Protein AF-A0A6C0JRJ9-F1 (afdb_monomer_lite)

Sequence (89 aa):
MLQSMNMYNACDYGGVNRVESLGFDKEKTFYEILAIATENKCSIIIKDGNGKWYLKAQNVANYDSLKEKIEENVGKSPASRKCWLLKFE

pLDDT: mean 79.3, std 11.46, range [51.06, 94.81]

Radius of gyration: 11.9 Å; chains: 1; bounding box: 25×31×26 Å

Foldseek 3Di:
DWDDKDKAQWADDDDDDWPPPVADDLPDDPVNVVVVCVVQVFFKWKQALVSGITGHDRPDPDLVVRVVRRVVCRVVGDSRMMMMGIDDD

Secondary structure (DSSP, 8-state):
-EEEEEEES---------SSTT-B-TTS-HHHHHHHHHHTTEEEEEE-TTS-EEEEEES-S-HHHHHHHHHHTTTTS-TT-EEEEEEE-

Structure (mmCIF, N/CA/C/O backbone):
data_AF-A0A6C0JRJ9-F1
#
_entry.id   AF-A0A6C0JRJ9-F1
#
loop_
_atom_site.group_PDB
_atom_site.id
_atom_site.type_symbol
_atom_site.label_atom_id
_atom_site.label_alt_id
_atom_site.label_comp_id
_atom_site.label_asym_id
_atom_site.label_entity_id
_atom_site.label_seq_id
_atom_site.pdbx_PDB_ins_code
_atom_site.Cartn_x
_atom_site.Cartn_y
_atom_site.Cartn_z
_atom_site.occupancy
_atom_site.B_iso_or_equiv
_atom_site.auth_seq_id
_atom_site.auth_comp_id
_atom_site.auth_asym_id
_atom_site.auth_atom_id
_atom_site.pdbx_PDB_model_num
ATOM 1 N N . MET A 1 1 ? -6.814 -6.824 13.907 1.00 78.62 1 MET A N 1
ATOM 2 C CA . MET A 1 1 ? -6.184 -5.519 14.280 1.00 78.62 1 MET A CA 1
ATOM 3 C C . MET A 1 1 ? -4.910 -5.337 13.448 1.00 78.62 1 MET A C 1
ATOM 5 O O . MET A 1 1 ? -4.415 -6.345 12.970 1.00 78.62 1 MET A O 1
ATOM 9 N N . LEU A 1 2 ? -4.381 -4.126 13.203 1.00 83.38 2 LEU A N 1
ATOM 10 C CA . LEU A 1 2 ? -3.102 -3.983 12.475 1.00 83.38 2 LEU A CA 1
ATOM 11 C C . LEU A 1 2 ? -1.941 -4.524 13.333 1.00 83.38 2 LEU A C 1
ATOM 13 O O . LEU A 1 2 ? -1.684 -3.995 14.408 1.00 83.38 2 LEU A O 1
ATOM 17 N N . GLN A 1 3 ? -1.251 -5.553 12.844 1.00 87.38 3 GLN A N 1
ATOM 18 C CA . GLN A 1 3 ? -0.143 -6.232 13.520 1.00 87.38 3 GLN A CA 1
ATOM 19 C C . GLN A 1 3 ? 1.219 -5.624 13.179 1.00 87.38 3 GLN A C 1
ATOM 21 O O . GLN A 1 3 ? 2.065 -5.438 14.049 1.00 87.38 3 GLN A O 1
ATOM 26 N N . SER A 1 4 ? 1.471 -5.367 11.893 1.00 89.19 4 SER A N 1
ATOM 27 C CA . SER A 1 4 ? 2.753 -4.838 11.427 1.00 89.19 4 SER A CA 1
ATOM 28 C C . SER A 1 4 ? 2.619 -4.056 10.126 1.00 89.19 4 SER A C 1
ATOM 30 O O . SER A 1 4 ? 1.637 -4.187 9.390 1.00 89.19 4 SER A O 1
ATOM 32 N N . MET A 1 5 ? 3.622 -3.217 9.860 1.00 90.19 5 MET A N 1
ATOM 33 C CA . MET A 1 5 ? 3.669 -2.321 8.712 1.00 90.19 5 MET A CA 1
ATOM 34 C C . MET A 1 5 ? 5.100 -2.207 8.185 1.00 90.19 5 MET A C 1
ATOM 36 O O . MET A 1 5 ? 6.010 -1.882 8.944 1.00 90.19 5 MET A O 1
ATOM 40 N N . ASN A 1 6 ? 5.290 -2.433 6.883 1.00 89.62 6 ASN A N 1
ATOM 41 C CA . ASN A 1 6 ? 6.592 -2.346 6.213 1.00 89.62 6 ASN A CA 1
ATOM 42 C C . ASN A 1 6 ? 6.517 -1.403 5.010 1.00 89.62 6 ASN A C 1
ATOM 44 O O . ASN A 1 6 ? 5.545 -1.446 4.259 1.00 89.62 6 ASN A O 1
ATOM 48 N N . MET A 1 7 ? 7.539 -0.564 4.818 1.00 88.38 7 MET A N 1
ATOM 49 C CA . MET A 1 7 ? 7.608 0.400 3.716 1.00 88.38 7 MET A CA 1
ATOM 50 C C . MET A 1 7 ? 8.622 -0.043 2.658 1.00 88.38 7 MET A C 1
ATOM 52 O O . MET A 1 7 ? 9.750 -0.405 2.984 1.00 88.38 7 MET A O 1
ATOM 56 N N . TYR A 1 8 ? 8.235 0.083 1.392 1.00 85.31 8 TYR A N 1
ATOM 57 C CA . TYR A 1 8 ? 9.048 -0.220 0.219 1.00 85.31 8 TYR A CA 1
ATOM 58 C C . TYR A 1 8 ? 9.106 0.994 -0.724 1.00 85.31 8 TYR A C 1
ATOM 60 O O . TYR A 1 8 ? 8.118 1.713 -0.892 1.00 85.31 8 TYR A O 1
ATOM 68 N N . ASN A 1 9 ? 10.265 1.213 -1.358 1.00 78.19 9 ASN A N 1
ATOM 69 C CA . ASN A 1 9 ? 10.527 2.361 -2.248 1.00 78.19 9 ASN A CA 1
ATOM 70 C C . ASN A 1 9 ? 10.075 2.151 -3.707 1.00 78.19 9 ASN A C 1
ATOM 72 O O . ASN A 1 9 ? 10.209 3.057 -4.523 1.00 78.19 9 ASN A O 1
ATOM 76 N N . ALA A 1 10 ? 9.604 0.953 -4.052 1.00 76.38 10 ALA A N 1
ATOM 77 C CA . ALA A 1 10 ? 9.025 0.611 -5.347 1.00 76.38 10 ALA A CA 1
ATOM 78 C C . ALA A 1 10 ? 8.323 -0.747 -5.216 1.00 76.38 10 ALA A C 1
ATOM 80 O O . ALA A 1 10 ? 8.813 -1.617 -4.502 1.00 76.38 10 ALA A O 1
ATOM 81 N N . CYS A 1 11 ? 7.185 -0.933 -5.882 1.00 71.25 11 CYS A N 1
ATOM 82 C CA . CYS A 1 11 ? 6.483 -2.214 -5.924 1.00 71.25 11 CYS A CA 1
ATOM 83 C C . CYS A 1 11 ? 5.618 -2.314 -7.188 1.00 71.25 11 CYS A C 1
ATOM 85 O O . CYS A 1 11 ? 5.202 -1.284 -7.730 1.00 71.25 11 CYS A O 1
ATOM 87 N N . ASP A 1 12 ? 5.351 -3.537 -7.657 1.00 65.06 12 ASP A N 1
ATOM 88 C CA . ASP A 1 12 ? 4.603 -3.762 -8.896 1.00 65.06 12 ASP A CA 1
ATOM 89 C C . ASP A 1 12 ? 3.165 -3.236 -8.842 1.00 65.06 12 ASP A C 1
ATOM 91 O O . ASP A 1 12 ? 2.444 -3.275 -7.837 1.00 65.06 12 ASP A O 1
ATOM 95 N N . TYR A 1 13 ? 2.740 -2.734 -9.994 1.00 60.78 13 TYR A N 1
ATOM 96 C CA . TYR A 1 13 ? 1.387 -2.318 -10.272 1.00 60.78 13 TYR A CA 1
ATOM 97 C C . TYR A 1 13 ? 0.693 -3.381 -11.131 1.00 60.78 13 TYR A C 1
ATOM 99 O O . TYR A 1 13 ? 0.408 -3.151 -12.299 1.00 60.78 13 TYR A O 1
ATOM 107 N N . GLY A 1 14 ? 0.375 -4.531 -10.535 1.00 52.31 14 GLY A N 1
ATOM 108 C CA . GLY A 1 14 ? -0.288 -5.622 -11.251 1.00 52.31 14 GLY A CA 1
ATOM 109 C C . GLY A 1 14 ? -1.380 -6.299 -10.426 1.00 52.31 14 GLY A C 1
ATOM 110 O O . GLY A 1 14 ? -1.090 -7.185 -9.633 1.00 52.31 14 GLY A O 1
ATOM 111 N N . GLY A 1 15 ? -2.643 -5.899 -10.614 1.00 51.06 15 GLY A N 1
ATOM 112 C CA . GLY A 1 15 ? -3.808 -6.660 -10.129 1.00 51.06 15 GLY A CA 1
ATOM 113 C C . GLY A 1 15 ? -4.856 -5.845 -9.365 1.00 51.06 15 GLY A C 1
ATOM 114 O O . GLY A 1 15 ? -4.536 -4.979 -8.551 1.00 51.06 15 GLY A O 1
ATOM 115 N N . VAL A 1 16 ? -6.129 -6.104 -9.672 1.00 52.38 16 VAL A N 1
ATOM 116 C CA . VAL A 1 16 ? -7.305 -5.370 -9.184 1.00 52.38 16 VAL A CA 1
ATOM 117 C C . VAL A 1 16 ? -7.660 -5.777 -7.751 1.00 52.38 16 VAL A C 1
ATOM 119 O O . VAL A 1 16 ? -7.974 -6.929 -7.493 1.00 52.38 16 VAL A O 1
ATOM 122 N N . ASN A 1 17 ? -7.624 -4.800 -6.843 1.00 52.75 17 ASN A N 1
ATOM 123 C CA . ASN A 1 17 ? -8.711 -4.490 -5.909 1.00 52.75 17 ASN A CA 1
ATOM 124 C C . ASN A 1 17 ? -8.544 -3.022 -5.514 1.00 52.75 17 ASN A C 1
ATOM 126 O O . ASN A 1 17 ? -7.599 -2.682 -4.806 1.00 52.75 17 ASN A O 1
ATOM 130 N N . ARG A 1 18 ? -9.407 -2.161 -6.069 1.00 58.78 18 ARG A N 1
ATOM 131 C CA . ARG A 1 18 ? -9.405 -0.705 -5.880 1.00 58.78 18 ARG A CA 1
ATOM 132 C C . ARG A 1 18 ? -10.638 -0.330 -5.063 1.00 58.78 18 ARG A C 1
ATOM 134 O O . ARG A 1 18 ? -11.743 -0.488 -5.564 1.00 58.78 18 ARG A O 1
ATOM 141 N N . VAL A 1 19 ? -10.447 0.187 -3.849 1.00 64.69 19 VAL A N 1
ATOM 142 C CA . VAL A 1 19 ? -11.545 0.824 -3.089 1.00 64.69 19 VAL A CA 1
ATOM 143 C C . VAL A 1 19 ? -11.974 2.130 -3.774 1.00 64.69 19 VAL A C 1
ATOM 145 O O . VAL A 1 19 ? -13.156 2.440 -3.824 1.00 64.69 19 VAL A O 1
ATOM 148 N N . GLU A 1 20 ? -11.026 2.830 -4.413 1.00 67.12 20 GLU A N 1
ATOM 149 C CA . GLU A 1 20 ? -11.274 3.985 -5.284 1.00 67.12 20 GLU A CA 1
ATOM 150 C C . GLU A 1 20 ? -10.538 3.824 -6.621 1.00 67.12 20 GLU A C 1
ATOM 152 O O . GLU A 1 20 ? -9.310 3.708 -6.684 1.00 67.12 20 GLU A O 1
ATOM 157 N N . SER A 1 21 ? -11.286 3.813 -7.724 1.00 65.00 21 SER A N 1
ATOM 158 C CA . SER A 1 21 ? -10.771 3.556 -9.075 1.00 65.00 21 SER A CA 1
ATOM 159 C C . SER A 1 21 ? -9.750 4.593 -9.560 1.00 65.00 21 SER A C 1
ATOM 161 O O . SER A 1 21 ? -8.898 4.252 -10.382 1.00 65.00 21 SER A O 1
ATOM 163 N N . LEU A 1 22 ? -9.781 5.816 -9.026 1.00 75.12 22 LEU A N 1
ATOM 164 C CA . LEU A 1 22 ? -8.934 6.946 -9.434 1.00 75.12 22 LEU A CA 1
ATOM 165 C C . LEU A 1 22 ? -7.897 7.370 -8.377 1.00 75.12 22 LEU A C 1
ATOM 167 O O . LEU A 1 22 ? -7.168 8.346 -8.602 1.00 75.12 22 LEU A O 1
ATOM 171 N N . GLY A 1 23 ? -7.818 6.619 -7.273 1.00 82.56 23 GLY A N 1
ATOM 172 C CA . GLY A 1 23 ? -7.029 6.963 -6.094 1.00 82.56 23 GLY A CA 1
ATOM 173 C C . GLY A 1 23 ? -7.643 8.099 -5.273 1.00 82.56 23 GLY A C 1
ATOM 174 O O . GLY A 1 23 ? -8.395 8.922 -5.793 1.00 82.56 23 GLY A O 1
ATOM 175 N N . PHE A 1 24 ? -7.261 8.147 -4.004 1.00 90.44 24 PHE A N 1
ATOM 176 C CA . PHE A 1 24 ? -7.667 9.167 -3.051 1.00 90.44 24 PHE A CA 1
ATOM 177 C C . PHE A 1 24 ? -6.883 10.465 -3.266 1.00 90.44 24 PHE A C 1
ATOM 179 O O . PHE A 1 24 ? -5.770 10.464 -3.813 1.00 90.44 24 PHE A O 1
ATOM 186 N N . ASP A 1 25 ? -7.463 11.569 -2.792 1.00 89.81 25 ASP A N 1
ATOM 187 C CA . ASP A 1 25 ? -6.870 12.906 -2.843 1.00 89.81 25 ASP A CA 1
ATOM 188 C C . ASP A 1 25 ? -5.435 12.924 -2.277 1.00 89.81 25 ASP A C 1
ATOM 190 O O . ASP A 1 25 ? -5.142 12.296 -1.257 1.00 89.81 25 ASP A O 1
ATOM 194 N N . LYS A 1 26 ? -4.537 13.657 -2.945 1.00 89.94 26 LYS A N 1
ATOM 195 C CA . LYS A 1 26 ? -3.130 13.813 -2.549 1.00 89.94 26 LYS A CA 1
ATOM 196 C C . LYS A 1 26 ? -2.954 14.574 -1.230 1.00 89.94 26 LYS A C 1
ATOM 198 O O . LYS A 1 26 ? -1.925 14.400 -0.577 1.00 89.94 26 LYS A O 1
ATOM 203 N N . GLU A 1 27 ? -3.942 15.388 -0.855 1.00 93.50 27 GLU A N 1
ATOM 204 C CA . GLU A 1 27 ? -3.967 16.151 0.393 1.00 93.50 27 GLU A CA 1
ATOM 205 C C . GLU A 1 27 ? -4.286 15.264 1.603 1.00 93.50 27 GLU A C 1
ATOM 207 O O . GLU A 1 27 ? -4.008 15.654 2.737 1.00 93.50 27 GLU A O 1
ATOM 212 N N . LYS A 1 28 ? -4.807 14.042 1.392 1.00 93.19 28 LYS A N 1
ATOM 213 C CA . LYS A 1 28 ? -4.959 13.087 2.492 1.00 93.19 28 LYS A CA 1
ATOM 214 C C . LYS A 1 28 ? -3.599 12.727 3.072 1.00 93.19 28 LYS A C 1
ATOM 216 O O . LYS A 1 28 ? -2.636 12.393 2.372 1.00 93.19 28 LYS A O 1
ATOM 221 N N . THR A 1 29 ? -3.541 12.747 4.389 1.00 94.12 29 THR A N 1
ATOM 222 C CA . THR A 1 29 ? -2.398 12.291 5.158 1.00 94.12 29 THR A CA 1
ATOM 223 C C . THR A 1 29 ? -2.286 10.772 5.099 1.00 94.12 29 THR A C 1
ATOM 225 O O . THR A 1 29 ? -3.245 10.042 4.847 1.00 94.12 29 THR A O 1
ATOM 228 N N . PHE A 1 30 ? -1.088 10.274 5.394 1.00 91.56 30 PHE A N 1
ATOM 229 C CA . PHE A 1 30 ? -0.862 8.839 5.511 1.00 91.56 30 PHE A CA 1
ATOM 230 C C . PHE A 1 30 ? -1.795 8.182 6.543 1.00 91.56 30 PHE A C 1
ATOM 232 O O . PHE A 1 30 ? -2.323 7.107 6.283 1.00 91.56 30 PHE A O 1
ATOM 239 N N . TYR A 1 31 ? -2.032 8.836 7.685 1.00 94.06 31 TYR A N 1
ATOM 240 C CA . TYR A 1 31 ? -2.860 8.287 8.761 1.00 94.06 31 TYR A CA 1
ATOM 241 C C . TYR A 1 31 ? -4.341 8.199 8.389 1.00 94.06 31 TYR A C 1
ATOM 243 O O . TYR A 1 31 ? -4.987 7.214 8.737 1.00 94.06 31 TYR A O 1
ATOM 251 N N . GLU A 1 32 ? -4.869 9.163 7.631 1.00 94.81 32 GLU A N 1
ATOM 252 C CA . GLU A 1 32 ? -6.232 9.068 7.092 1.00 94.81 32 GLU A CA 1
ATOM 253 C C . GLU A 1 32 ? -6.371 7.871 6.151 1.00 94.81 32 GLU A C 1
ATOM 255 O O . GLU A 1 32 ? -7.316 7.096 6.258 1.00 94.81 32 GLU A O 1
ATOM 260 N N . ILE A 1 33 ? -5.403 7.679 5.253 1.00 93.38 33 ILE A N 1
ATOM 261 C CA . ILE A 1 33 ? -5.410 6.542 4.328 1.00 93.38 33 ILE A CA 1
ATOM 262 C C . ILE A 1 33 ? -5.228 5.217 5.077 1.00 93.38 33 ILE A C 1
ATOM 264 O O . ILE A 1 33 ? -5.860 4.226 4.720 1.00 93.38 33 ILE A O 1
ATOM 268 N N . LEU A 1 34 ? -4.413 5.193 6.134 1.00 92.44 34 LEU A N 1
ATOM 269 C CA . LEU A 1 34 ? -4.223 4.023 6.991 1.00 92.44 34 LEU A CA 1
ATOM 270 C C . LEU A 1 34 ? -5.503 3.634 7.739 1.00 92.44 34 LEU A C 1
ATOM 272 O O . LEU A 1 34 ? -5.801 2.441 7.849 1.00 92.44 34 LEU A O 1
ATOM 276 N N . ALA A 1 35 ? -6.271 4.615 8.218 1.00 92.19 35 ALA A N 1
ATOM 277 C CA . ALA A 1 35 ? -7.572 4.373 8.835 1.00 92.19 35 ALA A CA 1
ATOM 278 C C . ALA A 1 35 ? -8.534 3.720 7.831 1.00 92.19 35 ALA A C 1
ATOM 280 O O . ALA A 1 35 ? -9.042 2.630 8.094 1.00 92.19 35 ALA A O 1
ATOM 281 N N . ILE A 1 36 ? -8.662 4.297 6.628 1.00 90.62 36 ILE A N 1
ATOM 282 C CA . ILE A 1 36 ? -9.506 3.745 5.554 1.00 90.62 36 ILE A CA 1
ATOM 283 C C . ILE A 1 36 ? -9.038 2.333 5.168 1.00 90.62 36 ILE A C 1
ATOM 285 O O . ILE A 1 36 ? -9.860 1.432 4.989 1.00 90.62 36 ILE A O 1
ATOM 289 N N . ALA A 1 37 ? -7.724 2.104 5.070 1.00 88.50 37 ALA A N 1
ATOM 290 C CA . ALA A 1 37 ? -7.161 0.790 4.769 1.00 88.50 37 ALA A CA 1
ATOM 291 C C . ALA A 1 37 ? -7.524 -0.250 5.836 1.00 88.50 37 ALA A C 1
ATOM 293 O O . ALA A 1 37 ? -7.863 -1.382 5.497 1.00 88.50 37 ALA A O 1
ATOM 294 N N . THR A 1 38 ? -7.478 0.137 7.110 1.00 86.69 38 THR A N 1
ATOM 295 C CA . THR A 1 38 ? -7.801 -0.736 8.245 1.00 86.69 38 THR A CA 1
ATOM 296 C C . THR A 1 38 ? -9.285 -1.089 8.267 1.00 86.69 38 THR A C 1
ATOM 298 O O . THR A 1 38 ? -9.628 -2.266 8.375 1.00 86.69 38 THR A O 1
ATOM 301 N N . GLU A 1 39 ? -10.161 -0.098 8.092 1.00 87.50 39 GLU A N 1
ATOM 302 C CA . GLU A 1 39 ? -11.616 -0.288 8.012 1.00 87.50 39 GLU A CA 1
ATOM 303 C C . GLU A 1 39 ? -12.008 -1.219 6.857 1.00 87.50 39 GLU A C 1
ATOM 305 O O . GLU A 1 39 ? -12.843 -2.107 7.016 1.00 87.50 39 GLU A O 1
ATOM 310 N N . ASN A 1 40 ? -11.350 -1.064 5.705 1.00 83.06 40 ASN A N 1
ATOM 311 C CA . ASN A 1 40 ? -11.632 -1.829 4.490 1.00 83.06 40 ASN A CA 1
ATOM 312 C C . ASN A 1 40 ? -10.776 -3.099 4.345 1.00 83.06 40 ASN A C 1
ATOM 314 O O . ASN A 1 40 ? -10.796 -3.720 3.279 1.00 83.06 40 ASN A O 1
ATOM 318 N N . LYS A 1 41 ? -9.996 -3.472 5.372 1.00 80.62 41 LYS A N 1
ATOM 319 C CA . LYS A 1 41 ? -9.062 -4.616 5.364 1.00 80.62 41 LYS A CA 1
ATOM 320 C C . LYS A 1 41 ? -8.193 -4.687 4.096 1.00 80.62 41 LYS A C 1
ATOM 322 O O . LYS A 1 41 ? -8.045 -5.743 3.479 1.00 80.62 41 LYS A O 1
ATOM 327 N N . CYS A 1 42 ? -7.647 -3.546 3.682 1.00 85.06 42 CYS A N 1
ATOM 328 C CA . CYS A 1 42 ? -6.733 -3.440 2.548 1.00 85.06 42 CYS A CA 1
ATOM 329 C C . CYS A 1 42 ? -5.299 -3.662 3.017 1.00 85.06 42 CYS A C 1
ATOM 331 O O . CYS A 1 42 ? -4.795 -2.906 3.843 1.00 85.06 42 CYS A O 1
ATOM 333 N N . SER A 1 43 ? -4.623 -4.671 2.474 1.00 84.19 43 SER A N 1
ATOM 334 C CA . SER A 1 43 ? -3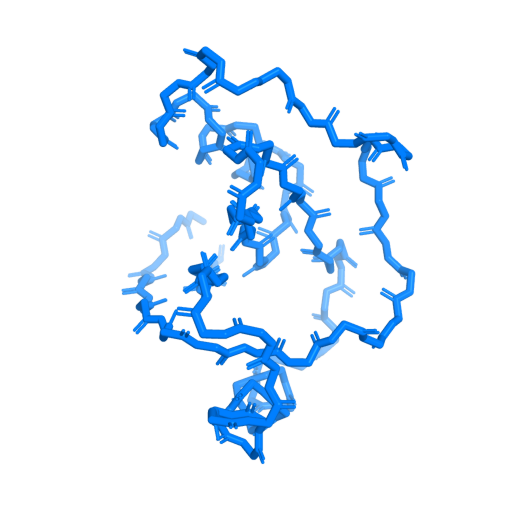.264 -5.016 2.909 1.00 84.19 43 SER A CA 1
ATOM 335 C C . SER A 1 43 ? -2.175 -4.124 2.325 1.00 84.19 43 SER A C 1
ATOM 337 O O . SER A 1 43 ? -1.038 -4.206 2.775 1.00 84.19 43 SER A O 1
ATOM 339 N N . ILE A 1 44 ? -2.467 -3.297 1.318 1.00 85.38 44 ILE A N 1
ATOM 340 C CA . ILE A 1 44 ? -1.447 -2.467 0.669 1.00 85.38 44 ILE A CA 1
ATOM 341 C C . ILE A 1 44 ? -1.945 -1.029 0.500 1.00 85.38 44 ILE A C 1
ATOM 343 O O . ILE A 1 44 ? -3.024 -0.792 -0.043 1.00 85.38 44 ILE A O 1
ATOM 347 N N . ILE A 1 45 ? -1.111 -0.065 0.891 1.00 89.56 45 ILE A N 1
ATOM 348 C CA . ILE A 1 45 ? -1.264 1.362 0.581 1.00 89.56 45 ILE A CA 1
ATOM 349 C C . ILE A 1 45 ? -0.161 1.760 -0.398 1.00 89.56 45 ILE A C 1
ATOM 351 O O . ILE A 1 45 ? 0.998 1.410 -0.198 1.00 89.56 45 ILE A O 1
ATOM 355 N N . ILE A 1 46 ? -0.485 2.518 -1.442 1.00 87.94 46 ILE A N 1
ATOM 356 C CA . ILE A 1 46 ? 0.497 3.049 -2.396 1.00 87.94 46 ILE A CA 1
ATOM 357 C C . ILE A 1 46 ? 0.335 4.559 -2.511 1.00 87.94 46 ILE A C 1
ATOM 359 O O . ILE A 1 46 ? -0.776 5.021 -2.739 1.00 87.94 46 ILE A O 1
ATOM 363 N N . LYS A 1 47 ? 1.437 5.310 -2.432 1.00 88.56 47 LYS A N 1
ATOM 364 C CA . LYS A 1 47 ? 1.510 6.716 -2.848 1.00 88.56 47 LYS A CA 1
ATOM 365 C C . LYS A 1 47 ? 2.248 6.798 -4.175 1.00 88.56 47 LYS A C 1
ATOM 367 O O . LYS A 1 47 ? 3.404 6.377 -4.256 1.00 88.56 47 LYS A O 1
ATOM 372 N N . ASP A 1 48 ? 1.581 7.284 -5.216 1.00 82.69 48 ASP A N 1
ATOM 373 C CA . ASP A 1 48 ? 2.219 7.469 -6.519 1.00 82.69 48 ASP A CA 1
ATOM 374 C C . ASP A 1 48 ? 3.072 8.747 -6.580 1.00 82.69 48 ASP A C 1
ATOM 376 O O . ASP A 1 48 ? 3.106 9.553 -5.648 1.00 82.69 48 ASP A O 1
ATOM 380 N N . GLY A 1 49 ? 3.764 8.941 -7.705 1.00 76.62 49 GLY A N 1
ATOM 381 C CA . GLY A 1 49 ? 4.599 10.121 -7.931 1.00 76.62 49 GLY A CA 1
ATOM 382 C C . GLY A 1 49 ? 3.832 11.442 -8.056 1.00 76.62 49 GLY A C 1
ATOM 383 O O . GLY A 1 49 ? 4.448 12.494 -7.935 1.00 76.62 49 GLY A O 1
ATOM 384 N N . ASN A 1 50 ? 2.510 11.401 -8.251 1.00 81.94 50 ASN A N 1
ATOM 385 C CA . ASN A 1 50 ? 1.640 12.581 -8.252 1.00 81.94 50 ASN A CA 1
ATOM 386 C C . ASN A 1 50 ? 1.082 12.884 -6.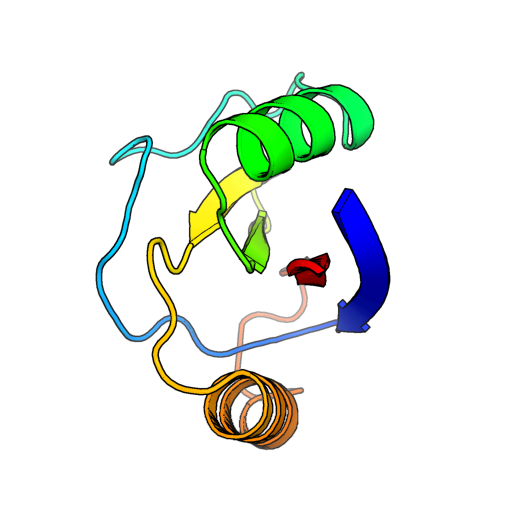849 1.00 81.94 50 ASN A C 1
ATOM 388 O O . ASN A 1 50 ? 0.300 13.818 -6.674 1.00 81.94 50 ASN A O 1
ATOM 392 N N . GLY A 1 51 ? 1.471 12.088 -5.849 1.00 84.50 51 GLY A N 1
ATOM 393 C CA . GLY A 1 51 ? 1.046 12.219 -4.464 1.00 84.50 51 GLY A CA 1
ATOM 394 C C . GLY A 1 51 ? -0.299 11.570 -4.151 1.00 84.50 51 GLY A C 1
ATOM 395 O O . GLY A 1 51 ? -0.692 11.600 -2.988 1.00 84.50 51 GLY A O 1
ATOM 396 N N . LYS A 1 52 ? -0.978 10.963 -5.133 1.00 88.06 52 LYS A N 1
ATOM 397 C CA . LYS A 1 52 ? -2.252 10.269 -4.915 1.00 88.06 52 LYS A CA 1
ATOM 398 C C . LYS A 1 52 ? -2.044 8.963 -4.170 1.00 88.06 52 LYS A C 1
ATOM 400 O O . LYS A 1 52 ? -1.035 8.278 -4.363 1.00 88.06 52 LYS A O 1
ATOM 405 N N . TRP A 1 53 ? -3.043 8.591 -3.378 1.00 89.56 53 TRP A N 1
ATOM 406 C CA . TRP A 1 53 ? -3.024 7.364 -2.595 1.00 89.56 53 TRP A CA 1
ATOM 407 C C . TRP A 1 53 ? -3.926 6.293 -3.199 1.00 89.56 53 TRP A C 1
ATOM 409 O O . TRP A 1 53 ? -5.004 6.582 -3.703 1.00 89.56 53 TRP A O 1
ATOM 419 N N . TYR A 1 54 ? -3.516 5.035 -3.124 1.00 87.62 54 TYR A N 1
ATOM 420 C CA . TYR A 1 54 ? -4.283 3.899 -3.620 1.00 87.62 54 TYR A CA 1
ATOM 421 C C . TYR A 1 54 ? -4.291 2.811 -2.562 1.00 87.62 54 TYR A C 1
ATOM 423 O O . TYR A 1 54 ? -3.241 2.440 -2.038 1.00 87.62 54 TYR A O 1
ATOM 431 N N . LEU A 1 55 ? -5.473 2.272 -2.295 1.00 86.69 55 LEU A N 1
ATOM 432 C CA . LEU A 1 55 ? -5.645 1.088 -1.468 1.00 86.69 55 LEU A CA 1
ATOM 433 C C . LEU A 1 55 ? -5.734 -0.131 -2.374 1.00 86.69 55 LEU A C 1
ATOM 435 O O . LEU A 1 55 ? -6.487 -0.126 -3.352 1.00 86.69 55 LEU A O 1
ATOM 439 N N . LYS A 1 56 ? -4.936 -1.149 -2.064 1.00 79.56 56 LYS A N 1
ATOM 440 C CA . LYS A 1 56 ? -4.825 -2.384 -2.830 1.00 79.56 56 LYS A CA 1
ATOM 441 C C . LYS A 1 56 ? -5.025 -3.611 -1.951 1.00 79.56 56 LYS A C 1
ATOM 443 O O . LYS A 1 56 ? -4.721 -3.599 -0.759 1.00 79.56 56 LYS A O 1
ATOM 448 N N . ALA A 1 57 ? -5.469 -4.679 -2.617 1.00 69.62 57 ALA A N 1
ATOM 449 C CA . ALA A 1 57 ? -5.634 -6.020 -2.070 1.00 69.62 57 ALA A CA 1
ATOM 450 C C . ALA A 1 57 ? -6.618 -6.062 -0.885 1.00 69.62 57 ALA A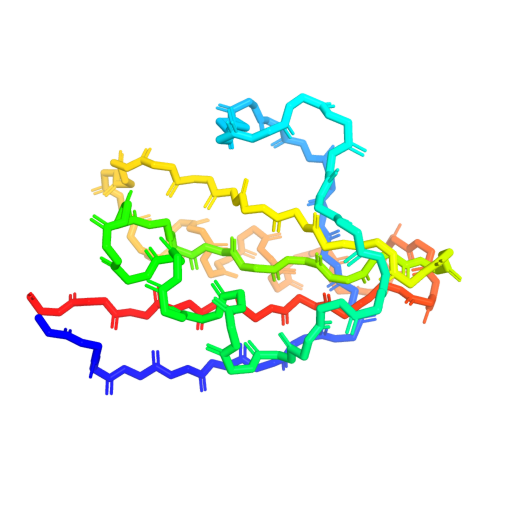 C 1
ATOM 452 O O . ALA A 1 57 ? -6.227 -6.151 0.276 1.00 69.62 57 ALA A O 1
ATOM 453 N N . GLN A 1 58 ? -7.915 -6.006 -1.201 1.00 61.34 58 GLN A N 1
ATOM 454 C CA . GLN A 1 58 ? -8.963 -6.486 -0.298 1.00 61.34 58 GLN A CA 1
ATOM 455 C C . GLN A 1 58 ? -8.935 -8.019 -0.281 1.00 61.34 58 GLN A C 1
ATOM 457 O O . GLN A 1 58 ? -8.829 -8.626 -1.349 1.00 61.34 58 GLN A O 1
ATOM 462 N N . ASN A 1 59 ? -9.073 -8.632 0.898 1.00 55.59 59 ASN A N 1
ATOM 463 C CA . ASN A 1 59 ? -9.255 -10.082 1.051 1.00 55.59 59 ASN A CA 1
ATOM 464 C C . ASN A 1 59 ? -8.095 -10.932 0.498 1.00 55.59 59 ASN A C 1
ATOM 466 O O . ASN A 1 59 ? -8.244 -11.758 -0.403 1.00 55.59 59 ASN A O 1
ATOM 470 N N . VAL A 1 60 ? -6.900 -10.721 1.040 1.00 58.50 60 VAL A N 1
ATOM 471 C CA . VAL A 1 60 ? -5.715 -11.464 0.612 1.00 58.50 60 VAL A CA 1
ATOM 472 C C . VAL A 1 60 ? -5.748 -12.882 1.173 1.00 58.50 60 VAL A C 1
ATOM 474 O O . VAL A 1 60 ? -5.713 -13.065 2.385 1.00 58.50 60 VAL A O 1
ATOM 477 N N . ALA A 1 61 ? -5.760 -13.888 0.300 1.00 58.28 61 ALA A N 1
ATOM 478 C CA . ALA A 1 61 ? -5.687 -15.285 0.727 1.00 58.28 61 ALA A CA 1
ATOM 479 C C . ALA A 1 61 ? -4.311 -15.667 1.317 1.00 58.28 61 ALA A C 1
ATOM 481 O O . ALA A 1 61 ? -4.229 -16.620 2.084 1.00 58.28 61 ALA A O 1
ATOM 482 N N . ASN A 1 62 ? -3.233 -14.942 0.975 1.00 75.38 62 ASN A N 1
ATOM 483 C CA . ASN A 1 62 ? -1.886 -15.214 1.483 1.00 75.38 62 ASN A CA 1
ATOM 484 C C . ASN A 1 62 ? -1.019 -13.938 1.574 1.00 75.38 62 ASN A C 1
ATOM 486 O O . ASN A 1 62 ? -0.693 -13.322 0.556 1.00 75.38 62 ASN A O 1
ATOM 490 N N . TYR A 1 63 ? -0.639 -13.560 2.800 1.00 76.50 63 TYR A N 1
ATOM 491 C CA . TYR A 1 63 ? 0.251 -12.430 3.097 1.00 76.50 63 TYR A CA 1
ATOM 492 C C . TYR A 1 63 ? 1.660 -12.617 2.511 1.00 76.50 63 TYR A C 1
ATOM 494 O O . TYR A 1 63 ? 2.219 -11.673 1.951 1.00 76.50 63 TYR A O 1
ATOM 502 N N . ASP A 1 64 ? 2.216 -13.828 2.591 1.00 82.38 64 ASP A N 1
ATOM 503 C CA . ASP A 1 64 ? 3.593 -14.105 2.170 1.00 82.38 64 ASP A CA 1
ATOM 504 C C . ASP A 1 64 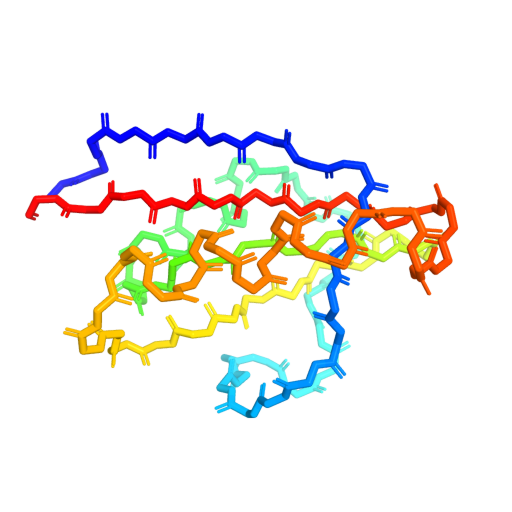? 3.754 -13.943 0.657 1.00 82.38 64 ASP A C 1
ATOM 506 O O . ASP A 1 64 ? 4.707 -13.317 0.200 1.00 82.38 64 ASP A O 1
ATOM 510 N N . SER A 1 65 ? 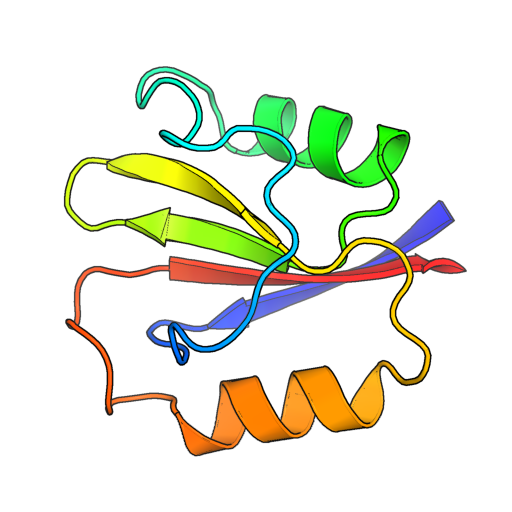2.758 -14.370 -0.125 1.00 79.31 65 SER A N 1
ATOM 511 C CA . SER A 1 65 ? 2.755 -14.166 -1.580 1.00 79.31 65 SER A CA 1
ATOM 512 C C . SER A 1 65 ? 2.679 -12.689 -1.984 1.00 79.31 65 SER A C 1
ATOM 514 O O . SER A 1 65 ? 3.195 -12.312 -3.035 1.00 79.31 65 SER A O 1
ATOM 516 N N . LEU A 1 66 ? 2.023 -11.830 -1.191 1.00 78.00 66 LEU A N 1
ATOM 517 C CA . LEU A 1 66 ? 2.046 -10.383 -1.444 1.00 78.00 66 LEU A CA 1
ATOM 518 C C . LEU A 1 66 ? 3.409 -9.784 -1.132 1.00 78.00 66 LEU A C 1
ATOM 520 O O . LEU A 1 66 ? 3.897 -8.956 -1.901 1.00 78.00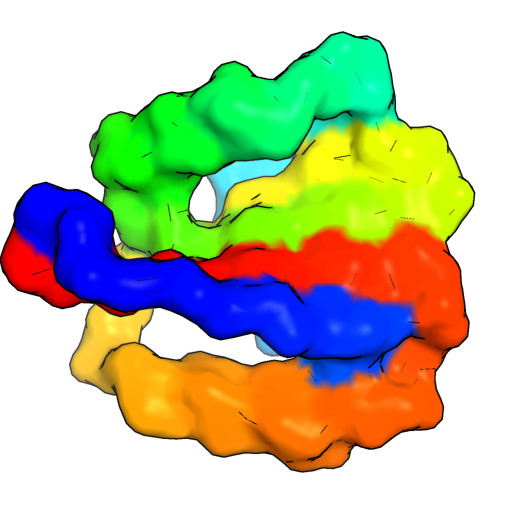 66 LEU A O 1
ATOM 524 N N . LYS A 1 67 ? 3.999 -10.186 -0.003 1.00 81.00 67 LYS A N 1
ATOM 525 C CA . LYS A 1 67 ? 5.319 -9.726 0.413 1.00 81.00 67 LYS A CA 1
ATOM 526 C C . LYS A 1 67 ? 6.366 -10.060 -0.649 1.00 81.00 67 LYS A C 1
ATOM 528 O O . LYS A 1 67 ? 7.058 -9.155 -1.104 1.00 81.00 67 LYS A O 1
ATOM 533 N N . GLU A 1 68 ? 6.406 -11.315 -1.091 1.00 83.12 68 GLU A N 1
ATOM 534 C CA . GLU A 1 68 ? 7.326 -11.792 -2.126 1.00 83.12 68 GLU A CA 1
ATOM 535 C C . GLU A 1 68 ? 7.177 -10.981 -3.421 1.00 83.12 68 GLU A C 1
ATOM 537 O O . GLU A 1 68 ? 8.145 -10.394 -3.894 1.00 83.12 68 GLU A O 1
ATOM 542 N N . LYS A 1 69 ? 5.948 -10.807 -3.927 1.00 77.12 69 LYS A N 1
ATOM 543 C CA . LYS A 1 69 ? 5.694 -9.996 -5.132 1.00 77.12 69 LYS A CA 1
ATOM 544 C C . LYS A 1 69 ? 6.125 -8.540 -4.992 1.00 77.12 69 LYS A C 1
ATOM 546 O O . LYS A 1 69 ? 6.572 -7.935 -5.967 1.00 77.12 69 LYS A O 1
ATOM 551 N N . ILE A 1 70 ? 5.940 -7.936 -3.818 1.00 78.44 70 ILE A N 1
ATOM 552 C CA . ILE A 1 70 ? 6.398 -6.566 -3.569 1.00 78.44 70 ILE A CA 1
ATOM 553 C C . ILE A 1 70 ? 7.924 -6.523 -3.630 1.00 78.44 70 ILE A C 1
ATOM 555 O O . ILE A 1 70 ? 8.468 -5.686 -4.348 1.00 78.44 70 ILE A O 1
ATOM 559 N N . GLU A 1 71 ? 8.589 -7.444 -2.934 1.00 80.75 71 GLU A N 1
ATOM 560 C CA . GLU A 1 71 ? 10.047 -7.542 -2.839 1.00 80.75 71 GLU A CA 1
ATOM 561 C C . GLU A 1 71 ? 10.708 -7.818 -4.198 1.00 80.75 71 GLU A C 1
ATOM 563 O O . GLU A 1 71 ? 11.654 -7.122 -4.567 1.00 80.75 71 GLU A O 1
ATOM 568 N N . GLU A 1 72 ? 10.154 -8.721 -5.009 1.00 82.12 72 GLU A N 1
ATOM 569 C CA . GLU A 1 72 ? 10.620 -9.025 -6.373 1.00 82.12 72 GLU A CA 1
ATOM 570 C C . GLU A 1 72 ? 10.571 -7.829 -7.335 1.00 82.12 72 GLU A C 1
ATOM 572 O O . GLU A 1 72 ? 11.254 -7.814 -8.369 1.00 82.12 72 GLU A O 1
ATOM 577 N N . ASN A 1 73 ? 9.727 -6.843 -7.032 1.00 75.00 73 ASN A N 1
ATOM 578 C CA . ASN A 1 73 ? 9.472 -5.689 -7.886 1.00 75.00 73 ASN A CA 1
ATOM 579 C C . ASN A 1 73 ? 10.019 -4.373 -7.330 1.00 75.00 73 ASN A C 1
ATOM 581 O O . ASN A 1 73 ? 9.851 -3.314 -7.952 1.00 75.00 73 ASN A O 1
ATOM 585 N N . VAL A 1 74 ? 10.739 -4.432 -6.208 1.00 75.25 74 VAL A N 1
ATOM 586 C CA . VAL A 1 74 ? 11.554 -3.316 -5.732 1.00 75.25 74 VAL A CA 1
ATOM 587 C C . VAL A 1 74 ? 12.558 -2.933 -6.827 1.00 75.25 74 VAL A C 1
ATOM 589 O O . VAL A 1 74 ? 13.245 -3.772 -7.399 1.00 75.25 74 VAL A O 1
ATOM 592 N N . GLY A 1 75 ? 12.605 -1.645 -7.167 1.00 67.88 75 GLY A N 1
ATOM 593 C CA . GLY A 1 75 ? 13.480 -1.087 -8.205 1.00 67.88 75 GLY A CA 1
ATOM 594 C C . GLY A 1 75 ? 12.987 -1.245 -9.650 1.00 67.88 75 GLY A C 1
ATOM 595 O O . GLY A 1 75 ? 13.563 -0.628 -10.540 1.00 67.88 75 GLY A O 1
ATOM 596 N N . LYS A 1 76 ? 11.911 -2.006 -9.902 1.00 67.81 76 LYS A N 1
ATOM 597 C CA . LYS A 1 76 ? 11.343 -2.205 -11.256 1.00 67.81 76 LYS A CA 1
ATOM 598 C C . LYS A 1 76 ? 10.204 -1.242 -11.604 1.00 67.81 76 LYS A C 1
ATOM 600 O O . LYS A 1 76 ? 9.755 -1.187 -12.744 1.00 67.81 76 LYS A O 1
ATOM 605 N N . SER A 1 77 ? 9.718 -0.490 -10.621 1.00 64.69 77 SER A N 1
ATOM 606 C CA . SER A 1 77 ? 8.659 0.513 -10.777 1.00 64.69 77 SER A CA 1
ATOM 607 C C . SER A 1 77 ? 9.219 1.938 -10.762 1.00 64.69 77 SER A C 1
ATOM 609 O O . SER A 1 77 ? 10.343 2.135 -10.302 1.00 64.69 77 SER A O 1
ATOM 611 N N . PRO A 1 78 ? 8.451 2.950 -11.223 1.00 62.38 78 PRO A N 1
ATOM 612 C CA . PRO A 1 78 ? 8.879 4.346 -11.174 1.00 62.38 78 PRO A CA 1
ATOM 613 C C . PRO A 1 78 ? 9.388 4.712 -9.777 1.00 62.38 78 PRO A C 1
ATOM 615 O O . PRO A 1 78 ? 8.671 4.505 -8.796 1.00 62.38 78 PRO A O 1
ATOM 618 N N . ALA A 1 79 ? 10.602 5.265 -9.704 1.00 64.31 79 ALA A N 1
ATOM 619 C CA . ALA A 1 79 ? 11.346 5.525 -8.464 1.00 64.31 79 ALA A CA 1
ATOM 620 C C . ALA A 1 79 ? 10.629 6.446 -7.452 1.00 64.31 79 ALA A C 1
ATOM 622 O O . ALA A 1 79 ? 11.093 6.624 -6.331 1.00 64.31 79 ALA A O 1
ATOM 623 N N . SER A 1 80 ? 9.499 7.044 -7.835 1.00 71.94 80 SER A N 1
ATOM 624 C CA . SER A 1 80 ? 8.691 7.935 -7.004 1.00 71.94 80 SER A CA 1
ATOM 625 C C . SER A 1 80 ? 7.566 7.242 -6.224 1.00 71.94 80 SER A C 1
ATOM 627 O O . SER A 1 80 ? 6.863 7.916 -5.471 1.00 71.94 80 SER A O 1
ATOM 629 N N . ARG A 1 81 ? 7.355 5.926 -6.377 1.00 79.12 81 ARG A N 1
ATOM 630 C CA . ARG A 1 81 ? 6.242 5.213 -5.721 1.00 79.12 81 ARG A CA 1
ATOM 631 C C . ARG A 1 81 ? 6.633 4.660 -4.353 1.00 79.12 81 ARG A C 1
ATOM 633 O O . ARG A 1 81 ? 7.521 3.825 -4.264 1.00 79.12 81 ARG A O 1
ATOM 640 N N . LYS A 1 82 ? 5.900 5.029 -3.301 1.00 85.88 82 LYS A N 1
ATOM 641 C CA . LYS A 1 82 ? 6.043 4.423 -1.965 1.00 85.88 82 LYS A CA 1
ATOM 642 C C . LYS A 1 82 ? 4.918 3.430 -1.714 1.00 85.88 82 LYS A C 1
ATOM 644 O O . LYS A 1 82 ? 3.756 3.761 -1.944 1.00 85.88 82 LYS A O 1
ATOM 649 N N . CYS A 1 83 ? 5.255 2.238 -1.236 1.00 85.38 83 CYS A N 1
ATOM 650 C CA . CYS A 1 83 ? 4.289 1.194 -0.909 1.00 85.38 83 CYS A CA 1
ATOM 651 C C . CYS A 1 83 ? 4.400 0.821 0.570 1.00 85.38 83 CYS A C 1
ATOM 653 O O . CYS A 1 83 ? 5.505 0.631 1.072 1.00 85.38 83 CYS A O 1
ATOM 655 N N . TRP A 1 84 ? 3.268 0.679 1.251 1.00 89.56 84 TRP A N 1
ATOM 656 C CA . TRP A 1 84 ? 3.191 0.173 2.618 1.00 89.56 84 TRP A CA 1
ATOM 657 C C . TRP A 1 84 ? 2.412 -1.135 2.624 1.00 89.56 84 TRP A C 1
ATOM 659 O O . TRP A 1 84 ? 1.257 -1.168 2.199 1.00 89.56 84 TRP A O 1
ATOM 669 N N . LEU A 1 85 ? 3.055 -2.201 3.094 1.00 88.50 85 LEU A N 1
ATOM 670 C CA . LEU A 1 85 ? 2.444 -3.505 3.320 1.00 88.50 85 LEU A CA 1
ATOM 671 C C . LEU A 1 85 ? 1.957 -3.578 4.768 1.00 88.50 85 LEU A C 1
ATOM 673 O O . LEU A 1 85 ? 2.740 -3.361 5.694 1.00 88.50 85 LEU A O 1
ATOM 677 N N . LEU A 1 86 ? 0.678 -3.891 4.940 1.00 87.50 86 LEU A N 1
ATOM 678 C CA . LEU A 1 86 ? -0.026 -3.987 6.211 1.00 87.50 86 LEU A CA 1
ATOM 679 C C . LEU A 1 86 ? -0.358 -5.449 6.512 1.00 87.50 86 LEU A C 1
ATOM 681 O O . LEU A 1 86 ? -0.952 -6.147 5.685 1.00 87.50 86 LEU A O 1
ATOM 685 N N . LYS A 1 87 ? -0.013 -5.901 7.716 1.00 85.88 87 LYS A N 1
ATOM 686 C CA . LYS A 1 87 ? -0.401 -7.214 8.237 1.00 85.88 87 LYS A CA 1
ATOM 687 C C . LYS A 1 87 ? -1.505 -7.037 9.269 1.00 85.88 87 LYS A C 1
ATOM 689 O O . LYS A 1 87 ? -1.314 -6.282 10.216 1.00 85.88 87 LYS A O 1
ATOM 694 N N . PHE A 1 88 ? -2.624 -7.736 9.113 1.00 82.25 88 PHE A N 1
ATOM 695 C CA . PHE A 1 88 ? -3.716 -7.736 10.088 1.00 82.25 88 PHE A CA 1
ATOM 696 C C . PHE A 1 88 ? -3.777 -9.078 10.834 1.00 82.25 88 PHE A C 1
ATOM 698 O O . PHE A 1 88 ? -3.512 -10.115 10.229 1.00 82.25 88 PHE A O 1
ATOM 705 N N . GLU A 1 89 ? -4.122 -9.031 12.123 1.00 77.00 89 GLU A N 1
ATOM 706 C CA . GLU A 1 89 ? -4.613 -10.169 12.927 1.00 77.00 89 GLU A CA 1
ATOM 707 C C . GLU A 1 89 ? -6.116 -10.374 12.744 1.00 77.00 89 GLU A C 1
ATOM 709 O O . GLU A 1 89 ? -6.841 -9.338 12.730 1.00 77.00 89 GLU A O 1
#

Organism: NCBI:txid1070528